Protein AF-A0A815KXP2-F1 (afdb_monomer_lite)

Secondary structure (DSSP, 8-state):
-HHHHHHHHHTSS----HHHHHHHHHHHHHHHHHHTT--GGG--S-------SS-HHHHHHHHHHS-HHHHHHHHHHHHT-GGGHHHHHHTT--TTTGGG--HHHHHHTT--HHHHHHHHHHH-

Sequence (124 aa):
IAELRQQLSQQKSSIPTNVQISHLITANIQHLAAINNINPINISTSYQPSNSIIHPRQARKIEQFFGREEMLLYFLSLLNYDEYSSILEQAKIDFCELPFIDERKLQGLGIPYGPSIRIIHEAQ

pLDDT: mean 71.36, std 20.91, range [36.41, 98.25]

Foldseek 3Di:
DVVVVVVVVVVPDDPDDPVRVVVVVVVVVVVVCVVVVDDPPPPPPDPPVCLVPADPVRVVVCPVVAPQLRVVCVLCVVVVNNVCSVLCVVVVNTLLCLLVDDLVVCVVSVNDSVRSVVSNVSSD

Structure (mmCIF, N/CA/C/O backbone):
data_AF-A0A815KXP2-F1
#
_entry.id   AF-A0A815KXP2-F1
#
loop_
_ato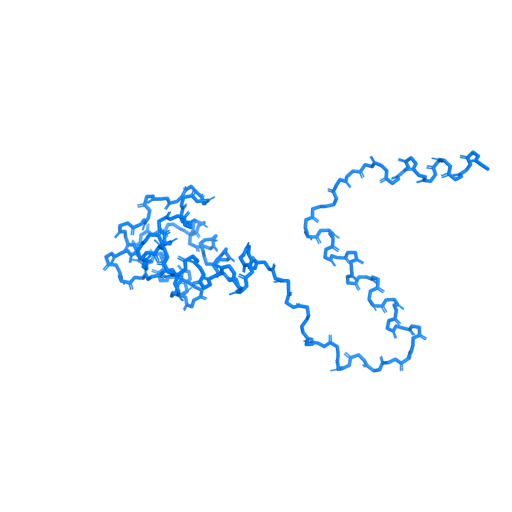m_site.group_PDB
_atom_site.id
_atom_site.type_symbol
_atom_site.label_atom_id
_atom_site.label_alt_id
_atom_site.label_comp_id
_atom_site.label_asym_id
_atom_site.label_entity_id
_atom_site.label_seq_id
_atom_site.pdbx_PDB_ins_code
_atom_site.Cartn_x
_atom_site.Cartn_y
_atom_site.Cartn_z
_atom_site.occupancy
_atom_site.B_iso_or_equiv
_atom_site.auth_seq_id
_atom_site.auth_comp_id
_atom_site.auth_asym_id
_atom_site.auth_atom_id
_atom_site.pdbx_PDB_model_num
ATOM 1 N N . ILE A 1 1 ? 54.007 -14.614 5.871 1.00 56.88 1 ILE A N 1
ATOM 2 C CA . ILE A 1 1 ? 53.494 -13.274 5.458 1.00 56.88 1 ILE A CA 1
ATOM 3 C C . ILE A 1 1 ? 52.832 -13.313 4.076 1.00 56.88 1 ILE A C 1
ATOM 5 O O . ILE A 1 1 ? 51.742 -12.771 3.945 1.00 56.88 1 ILE A O 1
ATOM 9 N N . ALA A 1 2 ? 53.433 -13.958 3.065 1.00 59.44 2 ALA A N 1
ATOM 10 C CA . ALA A 1 2 ? 52.830 -14.088 1.728 1.00 59.44 2 ALA A CA 1
ATOM 11 C C . ALA A 1 2 ? 51.469 -14.820 1.741 1.00 59.44 2 ALA A C 1
ATOM 13 O O . ALA A 1 2 ? 50.514 -14.362 1.124 1.00 59.44 2 ALA A O 1
ATOM 14 N N . GLU A 1 3 ? 51.353 -15.879 2.539 1.00 56.62 3 GLU A N 1
ATOM 15 C CA . GLU A 1 3 ? 50.137 -16.695 2.656 1.00 56.62 3 GLU A CA 1
ATOM 16 C C . GLU A 1 3 ? 48.967 -15.954 3.334 1.00 56.62 3 GLU A C 1
ATOM 18 O O . GLU A 1 3 ? 47.844 -15.963 2.836 1.00 56.62 3 GLU A O 1
ATOM 23 N N . LEU A 1 4 ? 49.250 -15.180 4.391 1.00 52.00 4 LEU A N 1
ATOM 24 C CA . LEU A 1 4 ? 48.273 -14.298 5.051 1.00 52.00 4 LEU A CA 1
ATOM 25 C C . LEU A 1 4 ? 47.716 -13.225 4.101 1.00 52.00 4 LEU A C 1
ATOM 27 O O . LEU A 1 4 ? 46.541 -12.878 4.171 1.00 52.00 4 LEU A O 1
ATOM 31 N N . ARG A 1 5 ? 48.537 -12.717 3.173 1.00 58.00 5 ARG A N 1
ATOM 32 C CA . ARG A 1 5 ? 48.090 -11.753 2.152 1.00 58.00 5 ARG A CA 1
ATOM 33 C C . ARG A 1 5 ? 47.223 -12.408 1.078 1.00 58.00 5 ARG A C 1
ATOM 35 O O . ARG A 1 5 ? 46.290 -11.775 0.592 1.00 58.00 5 ARG A O 1
ATOM 42 N N . GLN A 1 6 ? 47.498 -13.663 0.734 1.00 63.56 6 GLN A N 1
ATOM 43 C CA . GLN A 1 6 ? 46.703 -14.422 -0.230 1.00 63.56 6 GLN A CA 1
ATOM 44 C C . GLN A 1 6 ? 45.317 -14.782 0.327 1.00 63.56 6 GLN A C 1
ATOM 46 O O . GLN A 1 6 ? 44.336 -14.744 -0.413 1.00 63.56 6 GLN A O 1
ATOM 51 N N . GLN A 1 7 ? 45.213 -15.044 1.632 1.00 54.31 7 GLN A N 1
ATOM 52 C CA . GLN A 1 7 ? 43.929 -15.230 2.319 1.00 54.31 7 GLN A CA 1
ATOM 53 C C . GLN A 1 7 ? 43.133 -13.919 2.417 1.00 54.31 7 GLN A C 1
ATOM 55 O O . GLN A 1 7 ? 41.933 -13.904 2.152 1.00 54.31 7 GLN A O 1
ATOM 60 N N . LEU A 1 8 ? 43.803 -12.795 2.699 1.00 51.75 8 LEU A N 1
ATOM 61 C CA . LEU A 1 8 ? 43.152 -11.480 2.756 1.00 51.75 8 LEU A CA 1
ATOM 62 C C . LEU A 1 8 ? 42.684 -10.988 1.371 1.00 51.75 8 LEU A C 1
ATOM 64 O O . LEU A 1 8 ? 41.679 -10.291 1.267 1.00 51.75 8 LEU A O 1
ATOM 68 N N . SER A 1 9 ? 43.388 -11.383 0.303 1.00 52.09 9 SER A N 1
ATOM 69 C CA . SER A 1 9 ? 42.996 -11.135 -1.092 1.00 52.09 9 SER A CA 1
ATOM 70 C C . SER A 1 9 ? 41.706 -11.876 -1.469 1.00 52.09 9 SER A C 1
ATOM 72 O O . SER A 1 9 ? 40.823 -11.295 -2.095 1.00 52.09 9 SER A O 1
ATOM 74 N N . GLN A 1 10 ? 41.554 -13.130 -1.024 1.00 52.59 10 GLN A N 1
ATOM 75 C CA . GLN A 1 10 ? 40.358 -13.942 -1.291 1.00 52.59 10 GLN A CA 1
ATOM 76 C C . GLN A 1 10 ? 39.110 -13.469 -0.529 1.00 52.59 10 GLN A C 1
ATOM 78 O O . GLN A 1 10 ? 37.998 -13.761 -0.954 1.00 52.59 10 GLN A O 1
ATOM 83 N N . GLN A 1 11 ? 39.264 -12.694 0.550 1.00 51.00 11 GLN A N 1
ATOM 84 C CA . GLN A 1 11 ? 38.133 -12.073 1.253 1.00 51.00 11 GLN A CA 1
ATOM 85 C C . GLN A 1 11 ? 37.692 -10.719 0.676 1.00 51.00 11 GLN A C 1
ATOM 87 O O . GLN A 1 11 ? 36.713 -10.145 1.148 1.00 51.00 11 GLN A O 1
ATOM 92 N N . LYS A 1 12 ? 38.377 -10.182 -0.344 1.00 49.56 12 LYS A N 1
ATOM 93 C CA . LYS A 1 12 ? 38.122 -8.821 -0.848 1.00 49.56 12 LYS A CA 1
ATOM 94 C C . LYS A 1 12 ? 37.149 -8.744 -2.034 1.00 49.56 12 LYS A C 1
ATOM 96 O O . LYS A 1 12 ? 37.148 -7.746 -2.752 1.00 49.56 12 LYS A O 1
ATOM 101 N N . SER A 1 13 ? 36.304 -9.750 -2.254 1.00 54.53 13 SER A N 1
ATOM 102 C CA . SER A 1 13 ? 35.243 -9.667 -3.264 1.00 54.53 13 SER A CA 1
ATOM 103 C C . SER A 1 13 ? 33.889 -10.061 -2.690 1.00 54.53 13 SER A C 1
ATOM 105 O O . SER A 1 13 ? 33.720 -11.188 -2.230 1.00 54.53 13 SER A O 1
ATOM 107 N N . SER A 1 14 ? 32.930 -9.148 -2.855 1.00 52.34 14 SER A N 1
ATOM 108 C CA . SER A 1 14 ? 31.519 -9.180 -2.436 1.00 52.34 14 SER A CA 1
ATOM 109 C C . SER A 1 14 ? 31.273 -8.506 -1.089 1.00 52.34 14 SER A C 1
ATOM 111 O O . SER A 1 14 ? 31.547 -9.066 -0.034 1.00 52.34 14 SER A O 1
ATOM 113 N N . ILE A 1 15 ? 30.714 -7.293 -1.138 1.00 50.50 15 ILE A N 1
ATOM 114 C CA . ILE A 1 15 ? 29.950 -6.737 -0.019 1.00 50.50 15 ILE A CA 1
ATOM 115 C C . ILE A 1 15 ? 28.781 -7.711 0.174 1.00 50.50 15 ILE A C 1
ATOM 117 O O . ILE A 1 15 ? 27.967 -7.835 -0.745 1.00 50.50 15 ILE A O 1
ATOM 121 N N . PRO A 1 16 ? 28.720 -8.467 1.280 1.00 53.00 16 PRO A N 1
ATOM 122 C CA . PRO A 1 16 ? 27.659 -9.438 1.466 1.00 53.00 16 PRO A CA 1
ATOM 123 C C . PRO A 1 16 ? 26.325 -8.692 1.515 1.00 53.00 16 PRO A C 1
ATOM 125 O O . PRO A 1 16 ? 26.176 -7.702 2.233 1.00 53.00 16 PRO A O 1
ATOM 128 N N . THR A 1 17 ? 25.359 -9.142 0.716 1.00 48.22 17 THR A N 1
ATOM 129 C CA . THR A 1 17 ? 23.988 -8.619 0.794 1.00 48.22 17 THR A CA 1
ATOM 130 C C . THR A 1 17 ? 23.423 -8.867 2.195 1.00 48.22 17 THR A C 1
ATOM 132 O O . THR A 1 17 ? 23.889 -9.756 2.909 1.00 48.22 17 THR A O 1
ATOM 135 N N . ASN A 1 18 ? 22.402 -8.111 2.602 1.00 48.84 18 ASN A N 1
ATOM 136 C CA . ASN A 1 18 ? 21.807 -8.227 3.942 1.00 48.84 18 ASN A CA 1
ATOM 137 C C . ASN A 1 18 ? 21.401 -9.686 4.276 1.00 48.84 18 ASN A C 1
ATOM 139 O O . ASN A 1 18 ? 21.633 -10.190 5.374 1.00 48.84 18 ASN A O 1
ATOM 143 N N . VAL A 1 19 ? 20.942 -10.422 3.257 1.00 54.94 19 VAL A N 1
ATOM 144 C CA . VAL A 1 19 ? 20.645 -11.858 3.332 1.00 54.94 19 VAL A CA 1
ATOM 145 C C . VAL A 1 19 ? 21.897 -12.691 3.636 1.00 54.94 19 VAL A C 1
ATOM 147 O O . VAL A 1 19 ? 21.861 -13.549 4.514 1.00 54.94 19 VAL A O 1
ATOM 150 N N . GLN A 1 20 ? 23.025 -12.445 2.967 1.00 53.22 20 GLN A N 1
ATOM 151 C CA . GLN A 1 20 ? 24.276 -13.177 3.210 1.00 53.22 20 GLN A CA 1
ATOM 152 C C . GLN A 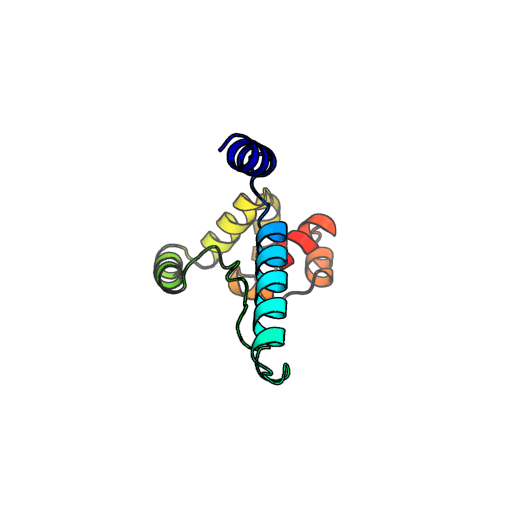1 20 ? 24.886 -12.867 4.585 1.00 53.22 20 GLN A C 1
ATOM 154 O O . GLN A 1 20 ? 25.436 -1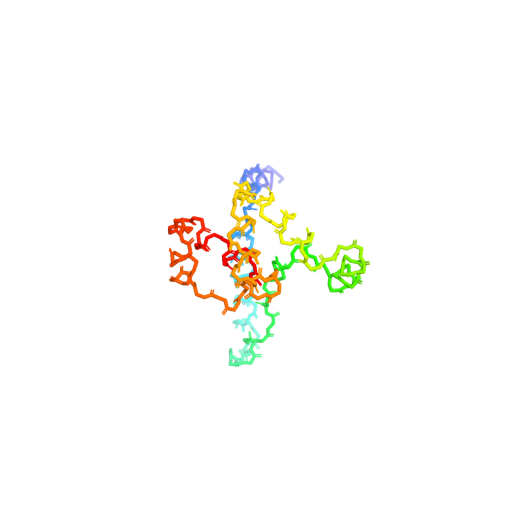3.767 5.219 1.00 53.22 20 GLN A O 1
ATOM 159 N N . ILE A 1 21 ? 24.743 -11.629 5.074 1.00 58.94 21 ILE A N 1
ATOM 160 C CA . ILE A 1 21 ? 25.162 -11.240 6.430 1.00 58.94 21 ILE A CA 1
ATOM 161 C C . ILE A 1 21 ? 24.368 -12.030 7.474 1.00 58.94 21 ILE A C 1
ATOM 163 O O . ILE A 1 21 ? 24.960 -12.590 8.395 1.00 58.94 21 ILE A O 1
ATOM 167 N N . SER A 1 22 ? 23.047 -12.134 7.302 1.00 52.97 22 SER A N 1
ATOM 168 C CA . SER A 1 22 ? 22.185 -12.917 8.193 1.00 52.97 22 SER A CA 1
ATOM 169 C C . SER A 1 22 ? 22.607 -14.391 8.245 1.00 52.97 22 SER A C 1
ATOM 171 O O . SER A 1 22 ? 22.849 -14.915 9.331 1.00 52.97 22 SER A O 1
ATOM 173 N N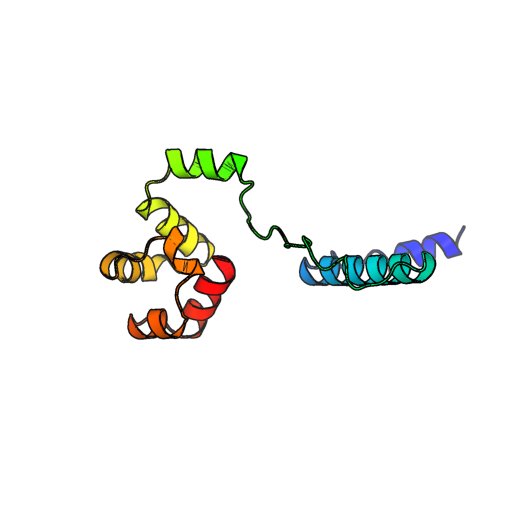 . HIS A 1 23 ? 22.819 -15.031 7.088 1.00 53.06 23 HIS A N 1
ATOM 174 C CA . HIS A 1 23 ? 23.254 -16.433 7.032 1.00 53.06 23 HIS A CA 1
ATOM 175 C C . HIS A 1 23 ? 24.615 -16.658 7.712 1.00 53.06 23 HIS A C 1
ATOM 177 O O . HIS A 1 23 ? 24.790 -17.651 8.420 1.00 53.06 23 HIS A O 1
ATOM 183 N N . LEU A 1 24 ? 25.568 -15.730 7.547 1.00 60.91 24 LEU A N 1
ATOM 184 C CA . LEU A 1 24 ? 26.879 -15.801 8.201 1.00 60.91 24 LEU A CA 1
ATOM 185 C C . LEU A 1 24 ? 26.759 -15.689 9.731 1.00 60.91 24 LEU A C 1
ATOM 187 O O . LEU A 1 24 ? 27.416 -16.429 10.464 1.00 60.91 24 LEU A O 1
ATOM 191 N N . ILE A 1 25 ? 25.905 -14.786 10.222 1.00 64.06 25 ILE A N 1
ATOM 192 C CA . ILE A 1 25 ? 25.642 -14.615 11.657 1.00 64.06 25 ILE A CA 1
ATOM 193 C C . ILE A 1 25 ? 25.006 -15.885 12.231 1.00 64.06 25 ILE A C 1
ATOM 195 O O . ILE A 1 25 ? 25.477 -16.390 13.250 1.00 64.06 25 ILE A O 1
ATOM 199 N N . THR A 1 26 ? 23.998 -16.451 11.562 1.00 61.47 26 THR A N 1
ATOM 200 C CA . THR A 1 26 ? 23.343 -17.691 12.001 1.00 61.47 26 THR A CA 1
ATOM 201 C C . THR A 1 26 ? 24.323 -18.862 12.055 1.00 61.47 26 THR A C 1
ATOM 203 O O . THR A 1 26 ? 24.347 -19.584 13.052 1.00 61.47 26 THR A O 1
ATOM 206 N N . ALA A 1 27 ? 25.175 -19.022 11.038 1.00 62.91 27 ALA A N 1
ATOM 207 C CA . ALA A 1 27 ? 26.188 -20.077 11.010 1.00 62.91 27 ALA A CA 1
ATOM 208 C C . ALA A 1 27 ? 27.186 -19.950 12.178 1.00 62.91 27 ALA A C 1
ATOM 210 O O . ALA A 1 27 ? 27.504 -20.937 12.845 1.00 62.91 27 ALA A O 1
ATOM 211 N N . ASN A 1 28 ? 27.625 -18.727 12.486 1.00 61.72 28 ASN A N 1
ATOM 212 C CA . ASN A 1 28 ? 28.539 -18.479 13.601 1.00 61.72 28 ASN A CA 1
ATOM 213 C C . ASN A 1 28 ? 27.877 -18.720 14.971 1.00 61.72 28 ASN A C 1
ATOM 215 O O . ASN A 1 28 ? 28.514 -19.278 15.867 1.00 61.72 28 ASN A O 1
ATOM 219 N N . ILE A 1 29 ? 26.598 -18.362 15.137 1.00 63.78 29 ILE A N 1
ATOM 220 C CA . ILE A 1 29 ? 25.834 -18.617 16.372 1.00 63.78 29 ILE A CA 1
ATOM 221 C C . ILE A 1 29 ? 25.643 -20.122 16.603 1.00 63.78 29 ILE A C 1
ATOM 223 O O . ILE A 1 29 ? 25.823 -20.593 17.725 1.00 63.78 29 ILE A O 1
ATOM 227 N N . GLN A 1 30 ? 25.335 -20.893 15.555 1.00 63.34 30 GLN A N 1
ATOM 228 C CA . GLN A 1 30 ? 25.192 -22.351 15.651 1.00 63.34 30 GLN A CA 1
ATOM 229 C C . GLN A 1 30 ? 26.498 -23.024 16.090 1.00 63.34 30 GLN A C 1
ATOM 231 O O . GLN A 1 30 ? 26.485 -23.889 16.968 1.00 63.34 30 GLN A O 1
ATOM 236 N N . HIS A 1 31 ? 27.634 -22.588 15.538 1.00 58.75 31 HIS A N 1
ATOM 237 C CA . HIS A 1 31 ? 28.943 -23.115 15.922 1.00 58.75 31 HIS A CA 1
ATOM 238 C C . HIS A 1 31 ? 29.298 -22.780 17.385 1.00 58.75 31 HIS A C 1
ATOM 240 O O . HIS A 1 31 ? 29.799 -23.633 18.117 1.00 58.75 31 HIS A O 1
ATOM 246 N N . LEU A 1 32 ? 28.979 -21.568 17.856 1.00 58.22 32 LEU A N 1
ATOM 247 C CA . LEU A 1 32 ? 29.163 -21.162 19.258 1.00 58.22 32 LEU A CA 1
ATOM 248 C C . LEU A 1 32 ? 28.243 -21.918 20.233 1.00 58.22 32 LEU A C 1
ATOM 250 O O . LEU A 1 32 ? 28.657 -22.217 21.356 1.00 58.22 32 LEU A O 1
ATOM 254 N N . ALA A 1 33 ? 27.018 -22.251 19.819 1.00 58.38 33 ALA A N 1
ATOM 255 C CA . ALA A 1 33 ? 26.086 -23.043 20.622 1.00 58.38 33 ALA A CA 1
ATOM 256 C C . ALA A 1 33 ? 26.560 -24.499 20.793 1.00 58.38 33 ALA A C 1
ATOM 258 O O . ALA A 1 33 ? 26.438 -25.058 21.883 1.00 58.38 33 ALA A O 1
ATOM 259 N N . ALA A 1 34 ? 27.170 -25.082 19.753 1.00 58.56 34 ALA A N 1
ATOM 260 C CA . ALA A 1 34 ? 27.717 -26.440 19.788 1.00 58.56 34 ALA A CA 1
ATOM 261 C C . ALA A 1 34 ? 28.911 -26.586 20.752 1.00 58.56 34 ALA A C 1
ATOM 263 O O . ALA A 1 34 ? 29.038 -27.609 21.420 1.00 58.56 34 ALA A O 1
ATOM 264 N N . ILE A 1 35 ? 29.760 -25.558 20.868 1.00 56.69 35 ILE A N 1
ATOM 265 C CA . ILE A 1 35 ? 30.944 -25.577 21.749 1.00 56.69 35 ILE A CA 1
ATOM 266 C C . ILE A 1 35 ? 30.555 -25.522 23.235 1.00 56.69 35 ILE A C 1
ATOM 268 O O . ILE A 1 35 ? 31.219 -26.132 24.068 1.00 56.69 35 ILE A O 1
ATOM 272 N N . ASN A 1 36 ? 29.478 -24.813 23.579 1.00 58.09 36 ASN A N 1
ATOM 273 C CA . ASN A 1 36 ? 29.122 -24.533 24.973 1.00 58.09 36 ASN A CA 1
ATOM 274 C C . ASN A 1 36 ? 28.099 -25.512 25.585 1.00 58.09 36 ASN A C 1
ATOM 276 O O . ASN A 1 36 ? 27.671 -25.295 26.715 1.00 58.09 36 ASN A O 1
ATOM 280 N N . ASN A 1 37 ? 27.708 -26.579 24.869 1.00 56.03 37 ASN A N 1
ATOM 281 C CA . ASN A 1 37 ? 26.730 -27.587 25.317 1.00 56.03 37 ASN A CA 1
ATOM 282 C C . ASN A 1 37 ? 25.444 -26.966 25.913 1.00 56.03 37 ASN A C 1
ATOM 284 O O . ASN A 1 37 ? 24.936 -27.383 26.955 1.00 56.03 37 ASN A O 1
ATOM 288 N N . ILE A 1 38 ? 24.944 -25.910 25.264 1.00 52.16 38 ILE A N 1
ATOM 289 C CA . ILE A 1 38 ? 23.719 -25.210 25.655 1.00 52.16 38 ILE A CA 1
ATOM 290 C C . ILE A 1 38 ? 22.556 -25.833 24.875 1.00 52.16 38 ILE A C 1
ATOM 292 O O . ILE A 1 38 ? 22.580 -25.868 23.646 1.00 52.16 38 ILE A O 1
ATOM 296 N N . ASN A 1 39 ? 21.525 -26.312 25.581 1.00 51.72 39 ASN A N 1
ATOM 297 C CA . ASN A 1 39 ? 20.295 -26.836 24.974 1.00 51.72 39 ASN A CA 1
ATOM 298 C C . ASN A 1 39 ? 19.683 -25.806 23.991 1.00 51.72 39 ASN A C 1
ATOM 300 O O . ASN A 1 39 ? 19.377 -24.687 24.412 1.00 51.72 39 ASN A O 1
ATOM 304 N N . PRO A 1 40 ? 19.420 -26.160 22.716 1.00 50.75 40 PRO A N 1
ATOM 305 C CA . PRO A 1 40 ? 19.011 -25.201 21.679 1.00 50.75 40 PRO A CA 1
ATOM 306 C C . PRO A 1 40 ? 17.562 -24.691 21.807 1.00 50.75 40 PRO A C 1
ATOM 308 O O . PRO A 1 40 ? 17.111 -23.896 20.989 1.00 50.75 40 PRO A O 1
ATOM 311 N N . ILE A 1 41 ? 16.819 -25.109 22.835 1.00 47.84 41 ILE A N 1
ATOM 312 C CA . ILE A 1 41 ? 15.380 -24.830 22.971 1.00 47.84 41 ILE A CA 1
ATOM 313 C C . ILE A 1 41 ? 15.099 -23.419 23.532 1.00 47.84 41 ILE A C 1
ATOM 315 O O . ILE A 1 41 ? 13.970 -22.949 23.452 1.00 47.84 41 ILE A O 1
ATOM 319 N N . ASN A 1 42 ? 16.106 -22.687 24.027 1.00 47.06 42 ASN A N 1
ATOM 320 C CA . ASN A 1 42 ? 15.896 -21.374 24.665 1.00 47.06 42 ASN A CA 1
ATOM 321 C C . ASN A 1 42 ? 16.523 -20.168 23.934 1.00 47.06 42 ASN A C 1
ATOM 323 O O . ASN A 1 42 ? 16.607 -19.085 24.504 1.00 47.06 42 ASN A O 1
ATOM 327 N N . ILE A 1 43 ? 16.949 -20.327 22.673 1.00 49.53 43 ILE A N 1
ATOM 328 C CA . ILE A 1 43 ? 17.552 -19.244 21.861 1.00 49.53 43 ILE A CA 1
ATOM 329 C C . ILE A 1 43 ? 16.676 -18.894 20.642 1.00 49.53 43 ILE A C 1
ATOM 331 O O . ILE A 1 43 ? 17.169 -18.464 19.606 1.00 49.53 43 ILE A O 1
ATOM 335 N N . SER A 1 44 ? 15.357 -19.093 20.736 1.00 48.09 44 SER A N 1
ATOM 336 C CA . SER A 1 44 ? 14.414 -18.711 19.667 1.00 48.09 44 SER A CA 1
ATOM 337 C C . SER A 1 44 ? 13.734 -17.358 19.888 1.00 48.09 44 SER A C 1
ATOM 339 O O . SER A 1 44 ? 12.780 -17.031 19.188 1.00 48.09 44 SER A O 1
ATOM 341 N N . THR A 1 45 ? 14.221 -16.527 20.809 1.00 46.22 45 THR A N 1
ATOM 342 C CA . THR A 1 45 ? 13.574 -15.241 21.095 1.00 46.22 45 THR A CA 1
ATOM 343 C C . THR A 1 45 ? 14.540 -14.086 20.862 1.00 46.22 45 THR A C 1
ATOM 345 O O . THR A 1 45 ? 15.460 -13.858 21.642 1.00 46.22 45 THR A O 1
ATOM 348 N N . SER A 1 46 ? 14.264 -13.330 19.794 1.00 44.28 46 SER A N 1
ATOM 349 C CA . SER A 1 46 ? 14.821 -12.014 19.435 1.00 44.28 46 SER A CA 1
ATOM 350 C C . SER A 1 46 ? 16.134 -11.942 18.638 1.00 44.28 46 SER A C 1
ATOM 352 O O . SER A 1 46 ? 16.938 -11.041 18.832 1.00 44.28 46 SER A O 1
ATOM 354 N N . TYR A 1 47 ? 16.280 -12.764 17.599 1.00 36.41 47 TYR A N 1
ATOM 355 C CA . TYR A 1 47 ? 16.714 -12.184 16.320 1.00 36.41 47 TYR A CA 1
ATOM 356 C C . TYR A 1 47 ? 15.457 -11.870 15.516 1.00 36.41 47 TYR A C 1
ATOM 358 O O . TYR A 1 47 ? 15.104 -12.566 14.572 1.00 36.41 47 TYR A O 1
ATOM 366 N N . GLN A 1 48 ? 14.747 -10.827 15.947 1.00 43.59 48 GLN A N 1
ATOM 367 C CA . GLN A 1 48 ? 14.005 -10.039 14.978 1.00 43.59 48 GLN A CA 1
ATOM 368 C C . GLN A 1 48 ? 15.093 -9.339 14.163 1.00 43.59 48 GLN A C 1
ATOM 370 O O . GLN A 1 48 ? 15.857 -8.571 14.760 1.00 43.59 48 GLN A O 1
ATOM 375 N N . PRO A 1 49 ? 15.257 -9.610 12.857 1.00 39.19 49 PRO A N 1
ATOM 376 C CA . PRO A 1 49 ? 15.936 -8.634 12.036 1.00 39.19 49 PRO A CA 1
ATOM 377 C C . PRO A 1 49 ? 15.096 -7.375 12.209 1.00 39.19 49 PRO A C 1
ATOM 379 O O . PRO A 1 49 ? 13.926 -7.343 11.839 1.00 39.19 49 PRO A O 1
ATOM 382 N N . SER A 1 50 ? 15.643 -6.364 12.878 1.00 43.22 50 SER A N 1
ATOM 383 C CA . SER A 1 50 ? 15.072 -5.028 12.865 1.00 43.22 50 SER A CA 1
ATOM 384 C C . SER A 1 50 ? 15.229 -4.496 11.440 1.00 43.22 50 SER A C 1
ATOM 386 O O . SER A 1 50 ? 16.077 -3.651 11.172 1.00 43.22 50 SER A O 1
ATOM 388 N N . ASN A 1 51 ? 14.451 -5.060 10.518 1.00 44.34 51 ASN A N 1
ATOM 389 C CA . ASN A 1 51 ? 14.187 -4.523 9.195 1.00 44.34 51 ASN A CA 1
ATOM 390 C C . ASN A 1 51 ? 13.197 -3.358 9.289 1.00 44.34 51 ASN A C 1
ATOM 392 O O . ASN A 1 51 ? 12.914 -2.722 8.283 1.00 44.34 51 ASN A O 1
ATOM 396 N N . SER A 1 52 ? 12.769 -2.982 10.502 1.00 45.84 52 SER A N 1
ATOM 397 C CA . SER A 1 52 ? 12.310 -1.630 10.763 1.00 45.84 52 SER A CA 1
ATOM 398 C C . SER A 1 52 ? 13.448 -0.668 10.406 1.00 45.84 52 SER A C 1
ATOM 400 O O . SER A 1 52 ? 14.347 -0.414 11.212 1.00 45.84 52 SER A O 1
ATOM 402 N N . ILE A 1 53 ? 13.385 -0.095 9.204 1.00 55.66 53 ILE A N 1
ATOM 403 C CA . ILE A 1 53 ? 14.251 0.994 8.718 1.00 55.66 53 ILE A CA 1
ATOM 404 C C . ILE A 1 53 ? 14.221 2.201 9.687 1.00 55.66 53 ILE A C 1
ATOM 406 O O . ILE A 1 53 ? 15.045 3.109 9.613 1.00 55.66 53 ILE A O 1
ATOM 410 N N . ILE A 1 54 ? 13.309 2.198 10.663 1.00 49.16 54 ILE A N 1
ATOM 411 C CA . ILE A 1 54 ? 13.068 3.274 11.608 1.00 49.16 54 ILE A CA 1
ATOM 412 C C . ILE A 1 54 ? 13.254 2.764 13.044 1.00 49.16 54 ILE A C 1
ATOM 414 O O . ILE A 1 54 ? 12.492 1.937 13.542 1.00 49.16 54 ILE A O 1
ATOM 418 N N . HIS A 1 55 ? 14.243 3.312 13.759 1.00 45.25 55 HIS A N 1
ATOM 419 C CA . HIS A 1 55 ? 14.389 3.089 15.200 1.00 45.25 55 HIS A CA 1
ATOM 420 C C . HIS A 1 55 ? 13.112 3.520 15.952 1.00 45.25 55 HIS A C 1
ATOM 422 O O . HIS A 1 55 ? 12.587 4.600 15.674 1.00 45.25 55 HIS A O 1
ATOM 428 N N . PRO A 1 56 ? 12.668 2.811 17.007 1.00 46.91 56 PRO A N 1
ATOM 429 C CA . PRO A 1 56 ? 11.423 3.125 17.729 1.00 46.91 56 PRO A CA 1
ATOM 430 C C . PRO A 1 56 ? 11.399 4.536 18.353 1.00 46.91 56 PRO A C 1
ATOM 432 O O . PRO A 1 56 ? 10.341 5.121 18.573 1.00 46.91 56 PRO A O 1
ATOM 435 N N . ARG A 1 57 ? 12.574 5.133 18.604 1.00 43.31 57 ARG A N 1
ATOM 436 C CA . ARG A 1 57 ? 12.716 6.523 19.076 1.00 43.31 57 ARG A CA 1
ATOM 437 C C . ARG A 1 57 ? 12.563 7.564 17.957 1.00 43.31 57 ARG A C 1
ATOM 439 O O . ARG A 1 57 ? 12.211 8.705 18.239 1.00 43.31 57 ARG A O 1
ATOM 446 N N . GLN A 1 58 ? 12.841 7.177 16.714 1.00 46.84 58 GLN A N 1
ATOM 447 C CA . GLN A 1 58 ? 12.626 7.987 15.514 1.00 46.84 58 GLN A CA 1
ATOM 448 C C . GLN A 1 58 ? 11.189 7.829 14.998 1.00 46.84 58 GLN A C 1
ATOM 450 O O . GLN A 1 58 ? 10.605 8.824 14.587 1.00 46.84 58 GLN A O 1
ATOM 455 N N . ALA A 1 59 ? 10.580 6.646 15.150 1.00 50.72 59 ALA A N 1
ATOM 456 C CA . ALA A 1 59 ? 9.174 6.388 14.823 1.00 50.72 59 ALA A CA 1
ATOM 457 C C . ALA A 1 59 ? 8.225 7.375 15.526 1.00 50.72 59 ALA A C 1
ATOM 459 O O . ALA A 1 59 ? 7.408 8.006 14.871 1.00 50.72 59 ALA A O 1
ATOM 460 N N . ARG A 1 60 ? 8.432 7.639 16.826 1.00 50.72 60 ARG A N 1
ATOM 461 C CA . ARG A 1 60 ? 7.638 8.629 17.587 1.00 50.72 60 ARG A CA 1
ATOM 462 C C . ARG A 1 60 ? 7.817 10.082 17.137 1.00 50.72 60 ARG A C 1
ATOM 464 O O . ARG A 1 60 ? 6.964 10.913 17.425 1.00 50.72 60 ARG A O 1
ATOM 471 N N . LYS A 1 61 ? 8.941 10.416 16.494 1.00 50.72 61 LYS A N 1
ATOM 472 C CA . LYS A 1 61 ? 9.148 11.746 15.902 1.00 50.72 61 LYS A CA 1
ATOM 473 C C . LYS A 1 61 ? 8.496 11.830 14.525 1.00 50.72 61 LYS A C 1
ATOM 475 O O . LYS A 1 61 ? 7.886 12.841 14.227 1.00 50.72 61 LYS A O 1
ATOM 480 N N . ILE A 1 62 ? 8.579 10.776 13.719 1.00 51.66 62 ILE A N 1
ATOM 481 C CA . ILE A 1 62 ? 7.967 10.708 12.384 1.00 51.66 62 ILE A CA 1
ATOM 482 C C . ILE A 1 62 ? 6.432 10.728 12.501 1.00 51.66 62 ILE A C 1
ATOM 484 O O . ILE A 1 62 ? 5.785 11.514 11.823 1.00 51.66 62 ILE A O 1
ATOM 488 N N . GLU A 1 63 ? 5.862 9.999 13.461 1.00 52.72 63 GLU A N 1
ATOM 489 C CA . GLU A 1 63 ? 4.419 9.982 13.765 1.00 52.72 63 GLU A CA 1
ATOM 490 C C . GLU A 1 63 ? 3.871 11.347 14.245 1.00 52.72 63 GLU A C 1
ATOM 492 O O . GLU A 1 63 ? 2.679 11.615 14.132 1.00 52.72 63 GLU A O 1
ATOM 497 N N . GLN A 1 64 ? 4.734 12.243 14.748 1.00 57.72 64 GLN A N 1
ATOM 498 C CA . GLN A 1 64 ? 4.362 13.623 15.094 1.00 57.72 64 GLN A CA 1
ATOM 499 C C . GLN A 1 64 ? 4.398 14.599 13.907 1.00 57.72 64 GLN A C 1
ATOM 501 O O . GLN A 1 64 ? 3.785 15.661 14.003 1.00 57.72 64 GLN A O 1
ATOM 506 N N . PHE A 1 65 ? 5.119 14.284 12.823 1.00 53.78 65 PHE A N 1
ATOM 507 C CA . PHE A 1 65 ? 5.314 15.197 11.684 1.00 53.78 65 PHE A CA 1
ATOM 508 C C . PHE A 1 65 ? 4.575 14.776 10.418 1.00 53.78 65 PHE A C 1
ATOM 510 O O . PHE A 1 65 ? 4.221 15.634 9.615 1.00 53.78 65 PHE A O 1
ATOM 517 N N . PHE A 1 66 ? 4.310 13.487 10.251 1.00 56.44 66 PHE A N 1
ATOM 518 C CA . PHE A 1 66 ? 3.554 12.964 9.127 1.00 56.44 66 PHE A CA 1
ATOM 519 C C . PHE A 1 66 ? 2.189 12.537 9.658 1.00 56.44 66 PHE A C 1
ATOM 521 O O . PHE A 1 66 ? 2.098 11.677 10.533 1.00 56.44 66 PHE A O 1
ATOM 528 N N . GLY A 1 67 ? 1.115 13.157 9.163 1.00 63.62 67 GLY A N 1
ATOM 529 C CA . GLY A 1 67 ? -0.224 12.610 9.369 1.00 63.62 67 GLY A CA 1
ATOM 530 C C . GLY A 1 67 ? -0.287 11.151 8.892 1.00 63.62 67 GLY A C 1
ATOM 531 O O . GLY A 1 67 ? 0.580 10.694 8.145 1.00 63.62 67 GLY A O 1
ATOM 532 N N . ARG A 1 68 ? -1.320 10.406 9.305 1.00 64.50 68 ARG A N 1
ATOM 533 C CA . ARG A 1 68 ? -1.479 8.983 8.929 1.00 64.50 68 ARG A CA 1
ATOM 534 C C . ARG A 1 68 ? -1.413 8.754 7.411 1.00 64.50 68 ARG A C 1
ATOM 536 O O . ARG A 1 68 ? -0.840 7.767 6.963 1.00 64.50 68 ARG A O 1
ATOM 543 N N . GLU A 1 69 ? -1.932 9.713 6.654 1.00 68.19 69 GLU A N 1
ATOM 544 C CA . GLU A 1 69 ? -1.982 9.730 5.190 1.00 68.19 69 GLU A CA 1
ATOM 545 C C . GLU A 1 69 ? -0.609 10.010 4.541 1.00 68.19 69 GLU A C 1
ATOM 547 O O . GLU A 1 69 ? -0.227 9.362 3.569 1.00 68.19 69 GLU A O 1
ATOM 552 N N . GLU A 1 70 ? 0.196 10.889 5.143 1.00 81.44 70 GLU A N 1
ATOM 553 C CA . GLU A 1 70 ? 1.517 11.287 4.631 1.00 81.44 70 GLU A CA 1
ATOM 554 C C . GLU A 1 70 ? 2.556 10.153 4.732 1.00 81.44 70 GLU A C 1
ATOM 556 O O . GLU A 1 70 ? 3.423 10.011 3.868 1.00 81.44 70 GLU A O 1
ATOM 561 N N . MET A 1 71 ? 2.462 9.298 5.761 1.00 86.56 71 MET A N 1
ATOM 562 C CA . MET A 1 71 ? 3.344 8.126 5.878 1.00 86.56 71 MET A CA 1
ATOM 563 C C . MET A 1 71 ? 3.057 7.066 4.815 1.00 86.56 71 MET A C 1
ATOM 565 O O . MET A 1 71 ? 3.996 6.459 4.298 1.00 86.56 71 MET A O 1
ATOM 569 N N . LEU A 1 72 ? 1.783 6.849 4.477 1.00 89.88 72 LEU A N 1
ATOM 570 C CA . LEU A 1 72 ? 1.406 5.883 3.451 1.00 89.88 72 LEU A CA 1
ATOM 571 C C . LEU A 1 72 ? 1.974 6.289 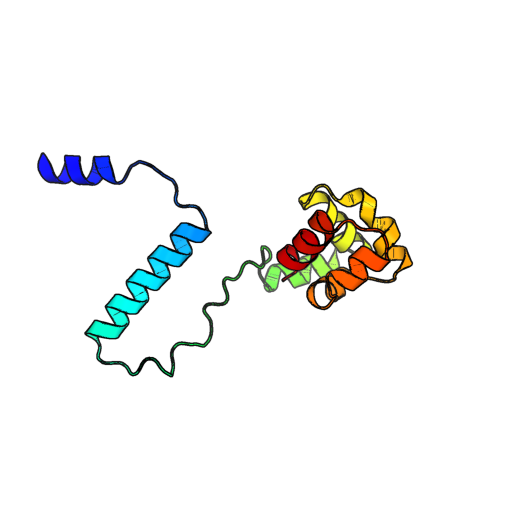2.089 1.00 89.88 72 LEU A C 1
ATOM 573 O O . LEU A 1 72 ? 2.607 5.474 1.419 1.00 89.88 72 LEU A O 1
ATOM 577 N N . LEU A 1 73 ? 1.800 7.557 1.708 1.00 92.38 73 LEU A N 1
ATOM 578 C CA . LEU A 1 73 ? 2.317 8.079 0.446 1.00 92.38 73 LEU A CA 1
ATOM 579 C C . LEU A 1 73 ? 3.848 7.992 0.375 1.00 92.38 73 LEU A C 1
ATOM 581 O O . LEU A 1 73 ? 4.391 7.533 -0.630 1.00 92.38 73 LEU A O 1
ATOM 585 N N . TYR A 1 74 ? 4.550 8.375 1.447 1.00 90.25 74 TYR A N 1
ATOM 586 C CA . TYR A 1 74 ? 6.009 8.269 1.509 1.00 90.25 74 TYR A CA 1
ATOM 587 C C . TYR A 1 74 ? 6.489 6.821 1.354 1.00 90.25 74 TYR A C 1
ATOM 589 O O . TYR A 1 74 ? 7.393 6.548 0.564 1.00 90.25 74 TYR A O 1
ATOM 597 N N . PHE A 1 75 ? 5.858 5.884 2.065 1.00 93.81 75 PHE A N 1
ATOM 598 C CA . PHE A 1 75 ? 6.176 4.463 1.965 1.00 93.81 75 PHE A CA 1
ATOM 599 C C . PHE A 1 75 ? 5.997 3.934 0.536 1.00 93.81 75 PHE A C 1
ATOM 601 O O . PHE A 1 75 ? 6.897 3.290 -0.001 1.00 93.81 75 PHE A O 1
ATOM 608 N N . LEU A 1 76 ? 4.873 4.252 -0.108 1.00 95.31 76 LEU A N 1
ATOM 609 C CA . LEU A 1 76 ? 4.618 3.851 -1.491 1.00 95.31 76 LEU A CA 1
ATOM 610 C C . LEU A 1 76 ? 5.635 4.462 -2.462 1.00 95.31 76 LEU A C 1
ATOM 612 O O . LEU A 1 76 ? 6.108 3.765 -3.360 1.00 95.31 76 LEU A O 1
ATOM 616 N N . SER A 1 77 ? 6.043 5.712 -2.234 1.00 95.62 77 SER A N 1
ATOM 617 C CA . SER A 1 77 ? 7.068 6.379 -3.042 1.00 95.62 77 SER A CA 1
ATOM 618 C C . SER A 1 77 ? 8.426 5.676 -2.986 1.00 95.62 77 SER A C 1
ATOM 620 O O . SER A 1 77 ? 9.080 5.509 -4.014 1.00 95.62 77 SER A O 1
ATOM 622 N N . LEU A 1 78 ? 8.828 5.148 -1.823 1.00 94.88 78 LEU A N 1
ATOM 623 C CA . LEU A 1 78 ? 10.051 4.340 -1.705 1.00 94.88 78 LEU A CA 1
ATOM 624 C C . LEU A 1 78 ? 10.005 3.055 -2.547 1.00 94.88 78 LEU A C 1
ATOM 626 O O . LEU A 1 78 ? 11.046 2.535 -2.958 1.00 94.88 78 LEU A O 1
ATOM 630 N N . LEU A 1 79 ? 8.806 2.537 -2.818 1.00 95.69 79 LEU A N 1
ATOM 631 C CA . LEU A 1 79 ? 8.601 1.347 -3.637 1.00 95.69 79 LEU A CA 1
ATOM 632 C C . LEU A 1 79 ? 8.384 1.667 -5.126 1.00 95.69 79 LEU A C 1
ATOM 634 O O . LEU A 1 79 ? 8.456 0.731 -5.930 1.00 95.69 79 LEU A O 1
ATOM 638 N N . ASN A 1 80 ? 8.235 2.948 -5.491 1.00 97.25 80 ASN A N 1
ATOM 639 C CA . ASN A 1 80 ? 7.726 3.444 -6.780 1.00 97.25 80 ASN A CA 1
ATOM 640 C C . ASN A 1 80 ? 6.305 2.937 -7.074 1.00 97.25 80 ASN A C 1
ATOM 642 O O . ASN A 1 80 ? 6.056 2.387 -8.144 1.00 97.25 80 ASN A O 1
ATOM 646 N N . TYR A 1 81 ? 5.433 3.042 -6.071 1.00 97.62 81 TYR A N 1
ATOM 647 C CA . TYR A 1 81 ? 4.055 2.535 -6.034 1.00 97.62 81 TYR A CA 1
ATOM 648 C C . TYR A 1 81 ? 3.048 3.614 -5.606 1.00 97.62 81 TYR A C 1
ATOM 650 O O . TYR A 1 81 ? 1.954 3.323 -5.114 1.00 97.62 81 TYR A O 1
ATOM 658 N N . ASP A 1 82 ? 3.438 4.878 -5.740 1.00 95.50 82 ASP A N 1
ATOM 659 C CA . ASP A 1 82 ? 2.666 6.067 -5.389 1.00 95.50 82 ASP A CA 1
ATOM 660 C C . ASP A 1 82 ? 1.295 6.113 -6.086 1.00 95.50 82 ASP A C 1
ATOM 662 O O . ASP A 1 82 ? 0.340 6.663 -5.526 1.00 95.50 82 ASP A O 1
ATOM 666 N N . GLU A 1 83 ? 1.142 5.454 -7.240 1.00 96.50 83 GLU A N 1
ATOM 667 C CA . GLU A 1 83 ? -0.128 5.333 -7.956 1.00 96.50 83 GLU A CA 1
ATOM 668 C C . GLU A 1 83 ? -1.229 4.602 -7.164 1.00 96.50 83 GLU A C 1
ATOM 670 O O . GLU A 1 83 ? -2.414 4.821 -7.422 1.00 96.50 83 GLU A O 1
ATOM 675 N N . TYR A 1 84 ? -0.875 3.771 -6.175 1.00 97.44 84 TYR A N 1
ATOM 676 C CA . TYR A 1 84 ? -1.854 3.031 -5.364 1.00 97.44 84 TYR A CA 1
ATOM 677 C C . TYR A 1 84 ? -2.337 3.795 -4.127 1.00 97.44 84 TYR A C 1
ATOM 679 O O . TYR A 1 84 ? -3.236 3.316 -3.434 1.00 97.44 84 TYR A O 1
ATOM 687 N N . SER A 1 85 ? -1.785 4.980 -3.851 1.00 94.44 85 SER A N 1
ATOM 688 C CA . SER A 1 85 ? -2.152 5.801 -2.686 1.00 94.44 85 SER A CA 1
ATOM 689 C C . SER A 1 85 ? -3.658 6.064 -2.615 1.00 94.44 85 SER A C 1
ATOM 691 O O . SER A 1 85 ? -4.292 5.726 -1.618 1.00 94.44 85 SER A O 1
ATOM 693 N N . SER A 1 86 ? -4.257 6.552 -3.706 1.00 95.38 86 SER A N 1
ATOM 694 C CA . SER A 1 86 ? -5.694 6.853 -3.756 1.00 95.38 86 SER A CA 1
ATOM 695 C C . SER A 1 86 ? -6.571 5.610 -3.555 1.00 95.38 86 SER A C 1
ATOM 697 O O . SER A 1 86 ? -7.620 5.688 -2.920 1.00 95.38 86 SER A O 1
ATOM 699 N N . ILE A 1 87 ? -6.138 4.444 -4.051 1.00 96.62 87 ILE A N 1
ATOM 700 C CA . ILE A 1 87 ? -6.875 3.181 -3.888 1.00 96.62 87 ILE A CA 1
ATOM 701 C C . ILE A 1 87 ? -6.903 2.767 -2.412 1.00 96.62 87 ILE A C 1
ATOM 703 O O . ILE A 1 87 ? -7.952 2.389 -1.887 1.00 96.62 87 ILE A O 1
ATOM 707 N N . LEU A 1 88 ? -5.761 2.860 -1.729 1.00 94.88 88 LEU A N 1
ATOM 708 C CA . LEU A 1 88 ? -5.651 2.514 -0.313 1.00 94.88 88 LEU A CA 1
ATOM 709 C C . LEU A 1 88 ? -6.383 3.524 0.581 1.00 94.88 88 LEU A C 1
ATOM 711 O O . LEU A 1 88 ? -7.085 3.121 1.507 1.00 94.88 88 LEU A O 1
ATOM 715 N N . GLU A 1 89 ? -6.316 4.814 0.254 1.00 92.56 89 GLU A N 1
ATOM 716 C CA . GLU A 1 89 ? -7.023 5.879 0.973 1.00 92.56 89 GLU A CA 1
ATOM 717 C C . GLU A 1 89 ? -8.555 5.726 0.877 1.00 92.56 89 GLU A C 1
ATOM 719 O O . GLU A 1 89 ? -9.276 5.848 1.877 1.00 92.56 89 GLU A O 1
ATOM 724 N N . GLN A 1 90 ? -9.069 5.383 -0.312 1.00 94.81 90 GLN A N 1
ATOM 725 C CA . GLN A 1 90 ? -10.487 5.061 -0.522 1.00 94.81 90 GLN A CA 1
ATOM 726 C C . GLN A 1 90 ? -10.909 3.820 0.271 1.00 94.81 90 GLN A C 1
ATOM 728 O O . GLN A 1 90 ? -12.000 3.795 0.845 1.00 94.81 90 GLN A O 1
ATOM 733 N N . ALA A 1 91 ? -10.031 2.818 0.358 1.00 94.81 91 ALA A N 1
ATOM 734 C CA . ALA A 1 91 ? -10.237 1.619 1.163 1.00 94.81 91 ALA A CA 1
ATOM 735 C C . ALA A 1 91 ? -10.041 1.844 2.676 1.00 94.81 91 ALA A C 1
ATOM 737 O O . ALA A 1 91 ? -10.218 0.898 3.446 1.00 94.81 91 ALA A O 1
ATOM 738 N N . LYS A 1 92 ? -9.698 3.073 3.098 1.00 93.44 92 LYS A N 1
ATOM 739 C CA . LYS A 1 92 ? -9.366 3.444 4.483 1.00 93.44 92 LYS A CA 1
ATOM 740 C C . LYS A 1 92 ? -8.255 2.587 5.086 1.00 93.44 92 LYS A C 1
ATOM 742 O O . LYS A 1 92 ? -8.276 2.320 6.279 1.00 93.44 92 LYS A O 1
ATOM 747 N N . ILE A 1 93 ? -7.301 2.185 4.247 1.00 93.06 93 ILE A N 1
ATOM 748 C CA . ILE A 1 93 ? -6.108 1.446 4.647 1.00 93.06 93 ILE A CA 1
ATOM 749 C C . ILE A 1 93 ? -5.000 2.449 4.947 1.00 93.06 93 ILE A C 1
ATOM 751 O O . ILE A 1 93 ? -4.443 3.059 4.035 1.00 93.06 93 ILE A O 1
ATOM 755 N N . ASP A 1 94 ? -4.671 2.587 6.227 1.00 90.38 94 ASP A N 1
ATOM 756 C CA . ASP A 1 94 ? -3.541 3.395 6.687 1.00 90.38 94 ASP A CA 1
ATOM 757 C C . ASP A 1 94 ? -2.229 2.586 6.673 1.00 90.38 94 ASP A C 1
ATOM 759 O O . ASP A 1 94 ? -2.226 1.352 6.666 1.00 90.38 94 ASP A O 1
ATOM 763 N N . PHE A 1 95 ? -1.087 3.278 6.767 1.00 89.62 95 PHE A N 1
ATOM 764 C CA . PHE A 1 95 ? 0.234 2.640 6.869 1.00 89.62 95 PHE A CA 1
ATOM 765 C C . PHE A 1 95 ? 0.317 1.606 8.008 1.00 89.62 95 PHE A C 1
ATOM 767 O O . PHE A 1 95 ? 0.872 0.529 7.826 1.00 89.62 95 PHE A O 1
ATOM 774 N N . CYS A 1 96 ? -0.286 1.896 9.166 1.00 88.81 96 CYS A N 1
ATOM 775 C CA . CYS A 1 96 ? -0.297 0.982 10.312 1.00 88.81 96 CYS A CA 1
ATOM 776 C C . CYS A 1 96 ? -1.136 -0.284 10.081 1.00 88.81 96 CYS A C 1
ATOM 778 O O . CYS A 1 96 ? -0.978 -1.249 10.822 1.00 88.81 96 CYS A O 1
ATOM 780 N N . GLU A 1 97 ? -2.041 -0.287 9.099 1.00 89.81 97 GLU A N 1
ATOM 781 C CA . GLU A 1 97 ? -2.893 -1.438 8.791 1.00 89.81 97 GLU A CA 1
ATOM 782 C C . GLU A 1 97 ? -2.262 -2.379 7.764 1.00 89.81 97 GLU A C 1
ATOM 784 O O . GLU A 1 97 ? -2.510 -3.583 7.820 1.00 89.81 97 GLU A O 1
ATOM 789 N N . LEU A 1 98 ? -1.421 -1.857 6.860 1.00 90.19 98 LEU A N 1
ATOM 790 C CA . LEU A 1 98 ? -0.748 -2.633 5.810 1.00 90.19 98 LEU A CA 1
ATOM 791 C C . LEU A 1 98 ? -0.086 -3.942 6.287 1.00 90.19 98 LEU A C 1
ATOM 793 O O . LEU A 1 98 ? -0.281 -4.951 5.608 1.00 90.19 98 LEU A O 1
ATOM 797 N N . PRO A 1 99 ? 0.625 -3.996 7.434 1.00 89.19 99 PRO A N 1
ATOM 798 C CA . PRO A 1 99 ? 1.281 -5.226 7.891 1.00 89.19 99 PRO A CA 1
ATOM 799 C C . PRO A 1 99 ? 0.294 -6.344 8.259 1.00 89.19 99 PRO A C 1
ATOM 801 O O . PRO A 1 99 ? 0.682 -7.508 8.363 1.00 89.19 99 PRO A O 1
ATOM 804 N N . PHE A 1 100 ? -0.976 -5.992 8.477 1.00 92.50 100 PHE A N 1
ATOM 805 C CA . PHE A 1 100 ? -2.046 -6.886 8.923 1.00 92.50 100 PHE A CA 1
ATOM 806 C C . PHE A 1 100 ? -3.041 -7.228 7.807 1.00 92.50 100 PHE A C 1
ATOM 808 O O . PHE A 1 100 ? -4.073 -7.848 8.067 1.00 92.50 100 PHE A O 1
ATOM 815 N N . ILE A 1 101 ? -2.764 -6.798 6.575 1.00 92.69 101 ILE A N 1
ATOM 816 C CA . ILE A 1 101 ? -3.622 -7.026 5.418 1.00 92.69 101 ILE A CA 1
ATOM 817 C C . ILE A 1 101 ? -3.062 -8.157 4.556 1.00 92.69 101 ILE A C 1
ATOM 819 O O . ILE A 1 101 ? -1.873 -8.212 4.260 1.00 92.69 101 ILE A O 1
ATOM 823 N N . ASP A 1 102 ? -3.956 -9.033 4.099 1.00 94.12 102 ASP A N 1
ATOM 824 C CA . ASP A 1 102 ? -3.621 -10.101 3.162 1.00 94.12 102 ASP A CA 1
ATOM 825 C C . ASP A 1 102 ? -3.435 -9.584 1.726 1.00 94.12 102 ASP A C 1
ATOM 827 O O . ASP A 1 102 ? -4.164 -8.705 1.255 1.00 94.12 102 ASP A O 1
ATOM 831 N N . GLU A 1 103 ? -2.552 -10.232 0.961 1.00 94.56 103 GLU A N 1
ATOM 832 C CA . GLU A 1 103 ? -2.306 -9.907 -0.455 1.00 94.56 103 GLU A CA 1
ATOM 833 C C . GLU A 1 103 ? -3.570 -10.050 -1.316 1.00 94.56 103 GLU A C 1
ATOM 835 O O . GLU A 1 103 ? -3.796 -9.265 -2.241 1.00 94.56 103 GLU A O 1
ATOM 840 N N . ARG A 1 104 ? -4.459 -10.985 -0.971 1.00 95.81 104 ARG A N 1
ATOM 841 C CA . ARG A 1 104 ? -5.770 -11.134 -1.618 1.00 95.81 104 ARG A CA 1
ATOM 842 C C . ARG A 1 104 ? -6.662 -9.902 -1.463 1.00 95.81 104 ARG A C 1
ATOM 844 O O . ARG A 1 104 ? -7.419 -9.593 -2.381 1.00 95.81 104 ARG A O 1
ATOM 851 N N . LYS A 1 105 ? -6.577 -9.181 -0.338 1.00 97.00 105 LYS A N 1
ATOM 852 C CA . LYS A 1 105 ? -7.354 -7.949 -0.125 1.00 97.00 105 LYS A CA 1
ATOM 853 C C . LYS A 1 105 ? -6.838 -6.832 -1.032 1.00 97.00 105 LYS A C 1
ATOM 855 O O . LYS A 1 105 ? -7.652 -6.175 -1.668 1.00 97.00 105 LYS A O 1
ATOM 860 N N . LEU A 1 106 ? -5.518 -6.666 -1.153 1.00 97.25 106 LEU A N 1
ATOM 861 C CA . LEU A 1 106 ? -4.922 -5.663 -2.047 1.00 97.25 106 LEU A CA 1
ATOM 862 C C . LEU A 1 106 ? -5.247 -5.936 -3.525 1.00 97.25 106 LEU A C 1
ATOM 864 O O . LEU A 1 106 ? -5.627 -5.017 -4.250 1.00 97.25 106 LEU A O 1
ATOM 868 N N . GLN A 1 107 ? -5.230 -7.202 -3.948 1.00 97.94 107 GLN A N 1
ATOM 869 C CA . GLN A 1 107 ? -5.699 -7.584 -5.286 1.00 97.94 107 GLN A CA 1
ATOM 870 C C . GLN A 1 107 ? -7.177 -7.298 -5.516 1.00 97.94 107 GLN A C 1
ATOM 872 O O . GLN A 1 107 ? -7.545 -6.831 -6.592 1.00 97.94 107 GLN A O 1
ATOM 877 N N . GLY A 1 108 ? -8.021 -7.530 -4.509 1.00 98.00 108 GLY A N 1
ATOM 878 C CA . GLY A 1 108 ? -9.438 -7.172 -4.570 1.00 98.00 108 GLY A CA 1
ATOM 879 C C . GLY A 1 108 ? -9.680 -5.672 -4.779 1.00 98.00 108 GLY A C 1
ATOM 880 O O . GLY A 1 108 ? -10.713 -5.301 -5.327 1.00 98.00 108 GLY A O 1
ATOM 881 N N . LEU A 1 109 ? -8.720 -4.820 -4.398 1.00 97.25 109 LEU A N 1
ATOM 882 C CA . LEU A 1 109 ? -8.744 -3.372 -4.630 1.00 97.25 109 LEU A CA 1
ATOM 883 C C . LEU A 1 109 ? -8.177 -2.960 -6.001 1.00 97.25 109 LEU A C 1
ATOM 885 O O . LEU A 1 109 ? -8.189 -1.779 -6.335 1.00 97.25 109 LEU A O 1
ATOM 889 N N . GLY A 1 110 ? -7.689 -3.912 -6.800 1.00 97.31 110 GLY A N 1
ATOM 890 C CA . GLY A 1 110 ? -7.112 -3.659 -8.122 1.00 97.31 110 GLY A CA 1
ATOM 891 C C . GLY A 1 110 ? -5.590 -3.508 -8.142 1.00 97.31 110 GLY A C 1
ATOM 892 O O . GLY A 1 110 ? -5.033 -3.203 -9.195 1.00 97.31 110 GLY A O 1
ATOM 893 N N . ILE A 1 111 ? -4.901 -3.747 -7.022 1.00 97.81 111 ILE A N 1
ATOM 894 C CA . ILE A 1 111 ? -3.433 -3.735 -6.968 1.00 97.81 111 ILE A CA 1
ATOM 895 C C . ILE A 1 111 ? -2.910 -5.091 -7.480 1.00 97.81 111 ILE A C 1
ATOM 897 O O . ILE A 1 111 ? -3.272 -6.126 -6.923 1.00 97.81 111 ILE A O 1
ATOM 901 N N . PRO A 1 112 ? -2.054 -5.156 -8.517 1.00 98.25 112 PRO A N 1
ATOM 902 C CA . PRO A 1 112 ? -1.590 -6.438 -9.051 1.00 98.25 112 PRO A CA 1
ATOM 903 C C . PRO A 1 112 ? -0.832 -7.291 -8.015 1.00 98.25 112 PRO A C 1
ATOM 905 O O . PRO A 1 112 ? -0.318 -6.783 -7.015 1.00 98.25 112 PRO A O 1
ATOM 908 N N . TYR A 1 113 ? -0.719 -8.600 -8.271 1.00 96.94 113 TYR A N 1
ATOM 909 C CA . TYR A 1 113 ? -0.094 -9.566 -7.351 1.00 96.94 113 TYR A CA 1
ATOM 910 C C . TYR A 1 113 ? 1.328 -9.163 -6.914 1.00 96.94 113 TYR A C 1
ATOM 912 O O . TYR A 1 113 ? 1.633 -9.144 -5.723 1.00 96.94 113 TYR A O 1
ATOM 920 N N . GLY A 1 114 ? 2.194 -8.788 -7.865 1.00 97.50 114 GLY A N 1
ATOM 921 C CA . GLY A 1 114 ? 3.583 -8.401 -7.579 1.00 97.50 114 GLY A CA 1
ATOM 922 C C . GLY A 1 114 ? 3.698 -7.208 -6.615 1.00 97.50 114 GLY A C 1
ATOM 923 O O . GLY A 1 114 ? 4.331 -7.346 -5.565 1.00 97.50 114 GLY A O 1
ATOM 924 N N . PRO A 1 115 ? 3.073 -6.055 -6.923 1.00 97.88 115 PRO A N 1
ATOM 925 C CA . PRO A 1 115 ? 2.998 -4.923 -6.004 1.00 97.88 115 PRO A CA 1
ATOM 926 C C . PRO A 1 115 ? 2.371 -5.272 -4.649 1.00 97.88 115 PRO A C 1
ATOM 928 O O . PRO A 1 115 ? 2.932 -4.886 -3.629 1.00 97.88 115 PRO A O 1
ATOM 931 N N . SER A 1 116 ? 1.294 -6.068 -4.619 1.00 97.56 116 SER A N 1
ATOM 932 C CA . SER A 1 116 ? 0.624 -6.487 -3.375 1.00 97.56 116 SER A CA 1
ATOM 933 C C . SER A 1 116 ? 1.566 -7.220 -2.418 1.00 97.56 116 SER A C 1
ATOM 935 O O . SER A 1 116 ? 1.686 -6.841 -1.255 1.00 97.56 116 SER A O 1
ATOM 937 N N . ILE A 1 117 ? 2.278 -8.239 -2.917 1.00 96.50 117 ILE A N 1
ATOM 938 C CA . ILE A 1 117 ? 3.242 -9.008 -2.117 1.00 96.50 117 ILE A CA 1
ATOM 939 C C . ILE A 1 117 ? 4.361 -8.104 -1.594 1.00 96.50 117 ILE A C 1
ATOM 941 O O . ILE A 1 117 ? 4.738 -8.200 -0.428 1.00 96.50 117 ILE A O 1
ATOM 945 N N . ARG A 1 118 ? 4.888 -7.213 -2.442 1.00 95.75 118 ARG A N 1
ATOM 946 C CA . ARG A 1 118 ? 5.994 -6.327 -2.063 1.00 95.75 118 ARG A CA 1
ATOM 947 C C . ARG A 1 118 ? 5.574 -5.287 -1.022 1.00 95.75 118 ARG A C 1
ATOM 949 O O . ARG A 1 118 ? 6.319 -5.072 -0.078 1.00 95.75 118 ARG A O 1
ATOM 956 N N . ILE A 1 119 ? 4.393 -4.686 -1.167 1.00 95.56 119 ILE A N 1
ATOM 957 C CA . ILE A 1 119 ? 3.834 -3.725 -0.203 1.00 95.56 119 ILE A CA 1
ATOM 958 C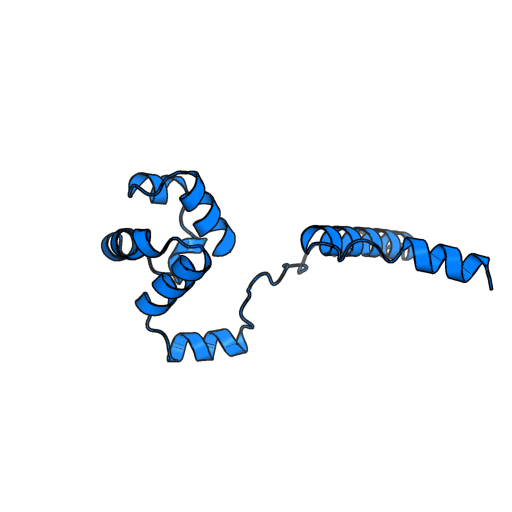 C . ILE A 1 119 ? 3.686 -4.369 1.179 1.00 95.56 119 ILE A C 1
ATOM 960 O O . ILE A 1 119 ? 4.117 -3.784 2.166 1.00 95.56 119 ILE A O 1
ATOM 964 N N . ILE A 1 120 ? 3.125 -5.580 1.252 1.00 93.75 120 ILE A N 1
ATOM 965 C CA . ILE A 1 120 ? 2.921 -6.279 2.531 1.00 93.75 120 ILE A CA 1
ATOM 966 C C . ILE A 1 120 ? 4.255 -6.675 3.161 1.00 93.75 120 ILE A C 1
ATOM 968 O O . ILE A 1 120 ? 4.448 -6.469 4.354 1.00 93.75 120 ILE A O 1
ATOM 972 N N . HIS A 1 121 ? 5.186 -7.209 2.367 1.00 92.81 121 HIS A N 1
ATOM 973 C CA . HIS A 1 121 ? 6.492 -7.641 2.862 1.00 92.81 121 HIS A CA 1
ATOM 974 C C . HIS A 1 121 ? 7.333 -6.480 3.414 1.00 92.81 121 HIS A C 1
ATOM 976 O O . HIS A 1 121 ? 7.987 -6.642 4.434 1.00 92.81 121 HIS A O 1
ATOM 982 N N . GLU A 1 122 ? 7.322 -5.313 2.763 1.00 91.56 122 GLU A N 1
ATOM 983 C CA . GLU A 1 122 ? 8.090 -4.136 3.211 1.00 91.56 122 GLU A CA 1
ATOM 984 C C . GLU A 1 122 ? 7.423 -3.385 4.378 1.00 91.56 122 GLU A C 1
ATOM 986 O O . GLU A 1 122 ? 8.058 -2.546 5.014 1.00 91.56 122 GLU A O 1
ATOM 991 N N . ALA A 1 123 ? 6.147 -3.662 4.659 1.00 88.81 123 ALA A N 1
ATOM 992 C CA . ALA A 1 123 ? 5.436 -3.090 5.799 1.00 88.81 123 ALA A CA 1
ATOM 993 C C . ALA A 1 123 ? 5.677 -3.863 7.118 1.00 88.81 123 ALA A C 1
ATOM 995 O O . ALA A 1 123 ? 5.377 -3.326 8.185 1.00 88.81 123 ALA A O 1
ATOM 996 N N . GLN A 1 124 ? 6.196 -5.099 7.061 1.00 85.56 124 GLN A N 1
ATOM 997 C CA . GLN A 1 124 ? 6.487 -5.967 8.220 1.00 85.56 124 GLN A CA 1
ATOM 998 C C . GLN A 1 124 ? 7.874 -5.705 8.823 1.00 85.56 124 GLN A C 1
ATOM 1000 O O . GLN A 1 124 ? 7.960 -5.671 10.074 1.00 85.56 124 GLN A O 1
#

Radius of gyration: 20.99 Å; chains: 1; bounding box: 64×43×35 Å

Organism: NCBI:txid433720

InterPro domains:
  IPR001660 Sterile alpha motif domain [PF07647] (75-124)
  IPR013761 Sterile alpha motif/pointed domain superfamily [G3DSA:1.10.150.50] (70-124)
  IPR013761 Sterile alpha motif/pointed domain superfamily [SSF47769] (73-122)